Protein AF-A0A2P6RU31-F1 (afdb_monomer)

Secondary structure (DSSP, 8-state):
-----------------GGGGGG---HHHHHHHHHHTS-TT--SPP--TT---GGGSTT-PPPHHHHHHHHHHHHTTTT-SPPPTT--HHHHHHHHHHHHHHS--TTTSTTTSSSSSSSS--

Foldseek 3Di:
DDDDDPDDPPDDDDDDDPVCVVVVDDLVVVLVVVVVPDDPPDPDDDDCPSDPDCVVDPVDDDDPVVVVVVVVVVVVPPPPDDAPPVGDPVVVVVVVVVVVVVPPPPDPPPPPPPPPPPPPDD

Structure (mmCIF, N/CA/C/O backbone):
data_AF-A0A2P6RU31-F1
#
_entry.id   AF-A0A2P6RU31-F1
#
loop_
_atom_site.group_PDB
_atom_site.id
_atom_site.type_symbol
_atom_site.label_atom_id
_atom_site.label_alt_id
_atom_site.label_comp_id
_atom_site.label_asym_id
_atom_site.label_entity_id
_atom_site.label_seq_id
_atom_site.pdbx_PDB_ins_code
_atom_site.Cartn_x
_atom_site.Cartn_y
_atom_site.Cartn_z
_atom_site.occupancy
_atom_site.B_iso_or_equiv
_atom_site.auth_seq_id
_atom_site.auth_comp_id
_atom_site.auth_asym_id
_atom_site.auth_atom_id
_atom_site.pdbx_PDB_model_num
ATOM 1 N N . MET A 1 1 ? -7.310 56.618 -30.214 1.00 40.00 1 MET A N 1
ATOM 2 C CA . MET A 1 1 ? -6.619 55.341 -30.478 1.00 40.00 1 MET A CA 1
ATOM 3 C C . MET A 1 1 ? -6.092 54.867 -29.139 1.00 40.00 1 MET A C 1
ATOM 5 O O . MET A 1 1 ? -5.132 55.435 -28.637 1.00 40.00 1 MET A O 1
ATOM 9 N N . GLU A 1 2 ? -6.846 53.977 -28.503 1.00 53.00 2 GLU A N 1
ATOM 10 C CA . GLU A 1 2 ? -6.517 53.357 -27.217 1.00 53.00 2 GLU A CA 1
ATOM 11 C C . GLU A 1 2 ? -5.502 52.241 -27.469 1.00 53.00 2 GLU A C 1
ATOM 13 O O . GLU A 1 2 ? -5.785 51.379 -28.292 1.00 53.00 2 GLU A O 1
ATOM 18 N N . ASN A 1 3 ? -4.362 52.234 -26.773 1.00 44.84 3 ASN A N 1
ATOM 19 C CA . ASN A 1 3 ? -3.437 51.098 -26.789 1.00 44.84 3 ASN A CA 1
ATOM 20 C C . ASN A 1 3 ? -3.198 50.613 -25.351 1.00 44.84 3 ASN A C 1
ATOM 22 O O . ASN A 1 3 ? -2.337 51.111 -24.631 1.00 44.84 3 ASN A O 1
ATOM 26 N N . GLU A 1 4 ? -4.090 49.705 -24.966 1.00 55.47 4 GLU A N 1
ATOM 27 C CA . GLU A 1 4 ? -3.919 48.443 -24.238 1.00 55.47 4 GLU A CA 1
ATOM 28 C C . GLU A 1 4 ? -2.786 48.284 -23.203 1.00 55.47 4 GLU A C 1
ATOM 30 O O . GLU A 1 4 ? -1.588 48.382 -23.460 1.00 55.47 4 GLU A O 1
ATOM 35 N N . ASN A 1 5 ? -3.249 47.915 -22.008 1.00 51.25 5 ASN A N 1
ATOM 36 C CA . ASN A 1 5 ? -2.530 47.579 -20.790 1.00 51.25 5 ASN A CA 1
ATOM 37 C C . ASN A 1 5 ? -1.416 46.536 -20.985 1.00 51.25 5 ASN A C 1
ATOM 39 O O . ASN A 1 5 ? -1.672 45.378 -21.319 1.00 51.25 5 ASN A O 1
ATOM 43 N N . GLY A 1 6 ? -0.187 46.915 -20.624 1.00 54.84 6 GLY A N 1
ATOM 44 C CA . GLY A 1 6 ? 0.937 46.003 -20.428 1.00 54.84 6 GLY A CA 1
ATOM 45 C C . GLY A 1 6 ? 0.744 45.110 -19.199 1.00 54.84 6 GLY A C 1
ATOM 46 O O . GLY A 1 6 ? 1.293 45.376 -18.131 1.00 54.84 6 GLY A O 1
ATOM 47 N N . TYR A 1 7 ? -0.010 44.022 -19.347 1.00 58.34 7 TYR A N 1
ATOM 48 C CA . TYR A 1 7 ? 0.042 42.912 -18.400 1.00 58.34 7 TYR A CA 1
ATOM 49 C C . TYR A 1 7 ? 1.374 42.182 -18.579 1.00 58.34 7 TYR A C 1
ATOM 51 O O . TYR A 1 7 ? 1.554 41.382 -19.497 1.00 58.34 7 TYR A O 1
ATOM 59 N N . SER A 1 8 ? 2.333 42.454 -17.692 1.00 64.44 8 SER A N 1
ATOM 60 C CA . SER A 1 8 ? 3.496 41.578 -17.546 1.00 64.44 8 SER A CA 1
ATOM 61 C C . SER A 1 8 ? 2.994 40.174 -17.195 1.00 64.44 8 SER A C 1
ATOM 63 O O . SER A 1 8 ? 2.376 39.961 -16.152 1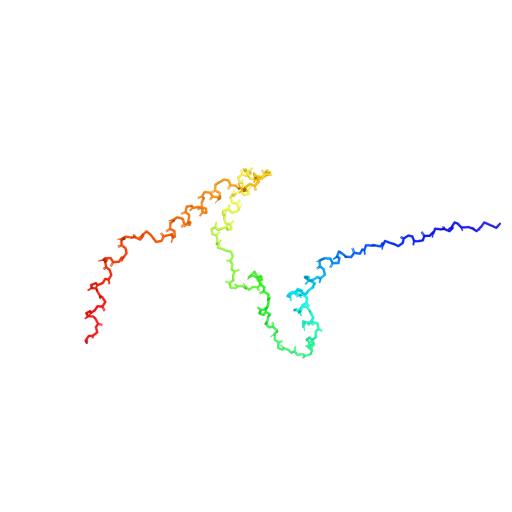.00 64.44 8 SER A O 1
ATOM 65 N N . HIS A 1 9 ? 3.213 39.210 -18.092 1.00 66.81 9 HIS A N 1
ATOM 66 C CA . HIS A 1 9 ? 2.968 37.797 -17.820 1.00 66.81 9 HIS A CA 1
ATOM 67 C C . HIS A 1 9 ? 3.923 37.350 -16.704 1.00 66.81 9 HIS A C 1
ATOM 69 O O . HIS A 1 9 ? 5.038 36.896 -16.960 1.00 66.81 9 HIS A O 1
ATOM 75 N N . GLN A 1 10 ? 3.495 37.515 -15.452 1.00 69.88 10 GLN A N 1
ATOM 76 C CA . GLN A 1 10 ? 4.161 36.974 -14.273 1.00 69.88 10 GLN A CA 1
ATOM 77 C C . GLN A 1 10 ? 4.233 35.452 -14.433 1.00 69.88 10 GLN A C 1
ATOM 79 O O . GLN A 1 10 ? 3.242 34.735 -14.284 1.00 69.88 10 GLN A O 1
ATOM 84 N N . LYS A 1 11 ? 5.409 34.957 -14.823 1.00 75.25 11 LYS A N 1
ATOM 85 C CA . LYS A 1 11 ? 5.667 33.530 -14.985 1.00 75.25 11 LYS A CA 1
ATOM 86 C C . LYS A 1 11 ? 6.004 32.950 -13.616 1.00 75.25 11 LYS A C 1
ATOM 88 O O . LYS A 1 11 ? 6.953 33.387 -12.971 1.00 75.25 11 LYS A O 1
ATOM 93 N N . TRP A 1 12 ? 5.237 31.956 -13.182 1.00 79.19 12 TRP A N 1
ATOM 94 C CA . TRP A 1 12 ? 5.477 31.244 -11.930 1.00 79.19 12 TRP A CA 1
ATOM 95 C C . TRP A 1 12 ? 6.897 30.650 -11.894 1.00 79.19 12 TRP A C 1
ATOM 97 O O . TRP A 1 12 ? 7.275 29.881 -12.778 1.00 79.19 12 TRP A O 1
ATOM 107 N N . ASN A 1 13 ? 7.680 31.006 -10.869 1.00 82.69 13 ASN A N 1
ATOM 108 C CA . ASN A 1 13 ? 9.080 30.594 -10.683 1.00 82.69 13 ASN A CA 1
ATOM 109 C C . ASN A 1 13 ? 9.209 29.524 -9.584 1.00 82.69 13 ASN A C 1
ATOM 111 O O . ASN A 1 13 ? 9.999 29.663 -8.651 1.00 82.69 13 ASN A O 1
ATOM 115 N N . PHE A 1 14 ? 8.403 28.463 -9.662 1.00 83.06 14 PHE A N 1
ATOM 116 C CA . PHE A 1 14 ? 8.563 27.316 -8.770 1.00 83.06 14 PHE A CA 1
ATOM 117 C C . PHE A 1 14 ? 9.884 26.615 -9.087 1.00 83.06 14 PHE A C 1
ATOM 119 O O . PHE A 1 14 ? 10.092 26.138 -10.203 1.00 83.06 14 PHE A O 1
ATOM 126 N N . ARG A 1 15 ? 10.781 26.560 -8.104 1.00 80.31 15 ARG A N 1
ATOM 127 C CA . ARG A 1 15 ? 12.042 25.822 -8.194 1.00 80.31 15 ARG A CA 1
ATOM 128 C C . ARG A 1 15 ? 11.996 24.646 -7.232 1.00 80.31 15 ARG A C 1
ATOM 130 O O . ARG A 1 15 ? 11.458 24.766 -6.134 1.00 80.31 15 ARG A O 1
ATOM 137 N N . ALA A 1 16 ? 12.537 23.512 -7.664 1.00 76.81 16 ALA A N 1
ATOM 138 C CA . ALA A 1 16 ? 12.714 22.362 -6.790 1.00 76.81 16 ALA A CA 1
ATOM 139 C C . ALA A 1 16 ? 13.711 22.712 -5.676 1.00 76.81 16 ALA A C 1
ATOM 141 O O . ALA A 1 16 ? 14.663 23.455 -5.915 1.00 76.81 16 ALA A O 1
ATOM 142 N N . ASN A 1 17 ? 13.492 22.179 -4.472 1.00 81.94 17 ASN A N 1
ATOM 143 C CA . ASN A 1 17 ? 14.463 22.313 -3.393 1.00 81.94 17 ASN A CA 1
ATOM 144 C C . ASN A 1 17 ? 15.738 21.545 -3.778 1.00 81.94 17 ASN A C 1
ATOM 146 O O . ASN A 1 17 ? 15.690 20.342 -4.039 1.00 81.94 17 ASN A O 1
ATOM 150 N N . GLU A 1 18 ? 16.861 22.254 -3.817 1.00 78.94 18 GLU A N 1
ATOM 151 C CA . GLU A 1 18 ? 18.166 21.723 -4.203 1.00 78.94 18 GLU A CA 1
ATOM 152 C C . GLU A 1 18 ? 18.657 20.628 -3.241 1.00 78.94 18 GLU A C 1
ATOM 154 O O . GLU A 1 18 ? 19.278 19.663 -3.680 1.00 78.94 18 GLU A O 1
ATOM 159 N N . GLU A 1 19 ? 18.263 20.680 -1.963 1.00 78.12 19 GLU A N 1
ATOM 160 C CA . GLU A 1 19 ? 18.555 19.635 -0.969 1.00 78.12 19 GLU A CA 1
ATOM 161 C C . GLU A 1 19 ? 17.881 18.293 -1.305 1.00 78.12 19 GLU A C 1
ATOM 163 O O . GLU A 1 19 ? 18.403 17.228 -0.976 1.00 78.12 19 GLU A O 1
ATOM 168 N N . LEU A 1 20 ? 16.743 18.321 -2.009 1.00 74.88 20 LEU A N 1
ATOM 169 C CA . LEU A 1 20 ? 16.039 17.113 -2.457 1.00 74.88 20 LEU A CA 1
ATOM 170 C C . LEU A 1 20 ? 16.631 16.536 -3.753 1.00 74.88 20 LEU A C 1
ATOM 172 O O . LEU A 1 20 ? 16.272 15.427 -4.154 1.00 74.88 20 LEU A O 1
ATOM 176 N N . ASN A 1 21 ? 17.551 17.252 -4.409 1.00 69.12 21 ASN A N 1
ATOM 177 C CA . ASN A 1 21 ? 18.116 16.854 -5.698 1.00 69.12 21 ASN A CA 1
ATOM 178 C C . ASN A 1 21 ? 19.083 15.659 -5.578 1.00 69.12 21 ASN A C 1
ATOM 180 O O . ASN A 1 21 ? 19.206 14.862 -6.508 1.00 69.12 21 ASN A O 1
ATOM 184 N N . THR A 1 22 ? 19.702 15.459 -4.411 1.00 63.16 22 THR A N 1
ATOM 185 C CA . THR A 1 22 ? 20.562 14.292 -4.132 1.00 63.16 22 THR A CA 1
ATOM 186 C C . THR A 1 22 ? 19.783 12.966 -4.180 1.00 63.16 22 THR A C 1
ATOM 188 O O . THR A 1 22 ? 20.361 11.920 -4.458 1.00 63.16 22 THR A O 1
ATOM 191 N N . ALA A 1 23 ? 18.457 13.000 -3.990 1.00 64.88 23 ALA A N 1
ATOM 192 C CA . ALA A 1 23 ? 17.557 11.846 -4.100 1.00 64.88 23 ALA A CA 1
ATOM 193 C C . ALA A 1 23 ? 16.851 11.740 -5.473 1.00 64.88 23 ALA A C 1
ATOM 195 O O . ALA A 1 23 ? 15.895 10.978 -5.625 1.00 64.88 23 ALA A O 1
ATOM 196 N N . SER A 1 24 ? 17.284 12.507 -6.480 1.00 69.31 24 SER A N 1
ATOM 197 C CA . SER A 1 24 ? 16.582 12.632 -7.770 1.00 69.31 24 SER A CA 1
ATOM 198 C C . SER A 1 24 ? 16.564 11.352 -8.617 1.00 69.31 24 SER A C 1
ATOM 200 O O . SER A 1 24 ? 15.687 11.188 -9.472 1.00 69.31 24 SER A O 1
ATOM 202 N N . ILE A 1 25 ? 17.482 10.411 -8.373 1.00 80.12 25 ILE A N 1
ATOM 203 C CA . ILE A 1 25 ? 17.518 9.129 -9.081 1.00 80.12 25 ILE A CA 1
ATOM 204 C C . ILE A 1 25 ? 16.590 8.138 -8.375 1.00 80.12 25 ILE A C 1
ATOM 206 O O . ILE A 1 25 ? 16.953 7.494 -7.394 1.00 80.12 25 ILE A O 1
ATOM 210 N N . SER A 1 26 ? 15.377 7.990 -8.907 1.00 87.19 26 SER A N 1
ATOM 211 C CA . SER A 1 26 ? 14.426 6.976 -8.447 1.00 87.19 26 SER A CA 1
ATOM 212 C C . SER A 1 26 ? 14.503 5.706 -9.294 1.00 87.19 26 SER A C 1
ATOM 214 O O . SER A 1 26 ? 14.656 5.766 -10.517 1.00 87.19 26 SER A O 1
ATOM 216 N N . VAL A 1 27 ? 14.288 4.548 -8.659 1.00 88.81 27 VAL A N 1
ATOM 217 C CA . VAL A 1 27 ? 14.126 3.253 -9.352 1.00 88.81 27 VAL A CA 1
ATOM 218 C C . VAL A 1 27 ? 13.058 3.362 -10.445 1.00 88.81 27 VAL A C 1
ATOM 220 O O . VAL A 1 27 ? 13.277 2.947 -11.581 1.00 88.81 27 VAL A O 1
ATOM 223 N N . ARG A 1 28 ? 11.932 4.024 -10.143 1.00 89.31 28 ARG A N 1
ATOM 224 C CA . ARG A 1 28 ? 10.860 4.288 -11.113 1.00 89.31 28 ARG A CA 1
ATOM 225 C C . ARG A 1 28 ? 11.335 5.123 -12.308 1.00 89.31 28 ARG A C 1
ATOM 227 O O . ARG A 1 28 ? 10.948 4.831 -13.434 1.00 89.31 28 ARG A O 1
ATOM 234 N N . GLY A 1 29 ? 12.160 6.146 -12.086 1.00 89.56 29 GLY A N 1
ATOM 235 C CA . GLY A 1 29 ? 12.711 6.992 -13.150 1.00 89.56 29 GLY A CA 1
ATOM 236 C C . GLY A 1 29 ? 13.614 6.220 -14.113 1.00 89.56 29 GLY A C 1
ATOM 237 O O . GLY A 1 29 ? 13.481 6.360 -15.334 1.00 89.56 29 GLY A O 1
ATOM 238 N N . VAL A 1 30 ? 14.468 5.346 -13.575 1.00 90.94 30 VAL A N 1
ATOM 239 C CA . VAL A 1 30 ? 15.322 4.459 -14.380 1.00 90.94 30 VAL A CA 1
ATOM 240 C C . VAL A 1 30 ? 14.472 3.455 -15.163 1.00 90.94 30 VAL A C 1
ATOM 242 O O . VAL A 1 30 ? 14.625 3.353 -16.379 1.00 90.94 30 VAL A O 1
ATOM 245 N N . LEU A 1 31 ? 13.514 2.783 -14.513 1.00 91.44 31 LEU A N 1
ATOM 246 C CA . LEU A 1 31 ? 12.616 1.826 -15.176 1.00 91.44 31 LEU A CA 1
ATOM 247 C C . LEU A 1 31 ? 11.789 2.471 -16.293 1.00 91.44 31 LEU A C 1
ATOM 249 O O . LEU A 1 31 ? 11.672 1.900 -17.372 1.00 91.44 31 LEU A O 1
ATOM 253 N N . ASN A 1 32 ? 11.266 3.680 -16.076 1.00 90.50 32 ASN A N 1
ATOM 254 C CA . ASN A 1 32 ? 10.535 4.420 -17.106 1.00 90.50 32 ASN A CA 1
ATOM 255 C C . ASN A 1 32 ? 11.429 4.774 -18.299 1.00 90.50 32 ASN A C 1
ATOM 257 O O . ASN A 1 32 ? 10.976 4.741 -19.440 1.00 90.50 32 ASN A O 1
ATOM 261 N N . THR A 1 33 ? 12.689 5.130 -18.044 1.00 92.06 33 THR A N 1
ATOM 262 C CA . THR A 1 33 ? 13.663 5.397 -19.109 1.00 92.06 33 THR A CA 1
ATOM 263 C C . THR A 1 33 ? 13.936 4.131 -19.913 1.00 92.06 33 THR A C 1
ATOM 265 O O . THR A 1 33 ? 13.869 4.174 -21.137 1.00 92.06 33 THR A O 1
ATOM 268 N N . LEU A 1 34 ? 14.161 2.994 -19.252 1.00 91.00 34 LEU A N 1
ATOM 269 C CA . LEU A 1 34 ? 14.343 1.707 -19.929 1.00 91.00 34 LEU A CA 1
ATOM 270 C C . LEU A 1 34 ? 13.112 1.332 -20.762 1.00 91.00 34 LEU A C 1
ATOM 272 O O . LEU A 1 34 ? 13.254 1.023 -21.940 1.00 91.00 34 LEU A O 1
ATOM 276 N N . ALA A 1 35 ? 11.910 1.452 -20.192 1.00 88.19 35 ALA A N 1
ATOM 277 C CA . ALA A 1 35 ? 10.656 1.140 -20.873 1.00 88.19 35 ALA A CA 1
ATOM 278 C C . ALA A 1 35 ? 10.432 1.987 -22.138 1.00 88.19 35 ALA A C 1
ATOM 280 O O . ALA A 1 35 ? 9.959 1.471 -23.146 1.00 88.19 35 ALA A O 1
ATOM 281 N N . LYS A 1 36 ? 10.810 3.274 -22.114 1.00 91.00 36 LYS A N 1
ATOM 282 C CA . LYS A 1 36 ? 10.728 4.170 -23.283 1.00 91.00 36 LYS A CA 1
ATOM 283 C C . LYS A 1 36 ? 11.690 3.804 -24.413 1.00 91.00 36 LYS A C 1
ATOM 285 O O . LYS A 1 36 ? 11.445 4.197 -25.546 1.00 91.00 36 LYS A O 1
ATOM 290 N N . ASN A 1 37 ? 12.782 3.109 -24.103 1.00 91.62 37 ASN A N 1
ATOM 291 C CA . ASN A 1 37 ? 13.794 2.701 -25.078 1.00 91.62 37 ASN A CA 1
ATOM 292 C C . ASN A 1 37 ? 13.585 1.259 -25.577 1.00 91.62 37 ASN A C 1
ATOM 294 O O . ASN A 1 37 ? 14.431 0.735 -26.298 1.00 91.62 37 ASN A O 1
ATOM 298 N N . LEU A 1 38 ? 12.484 0.601 -25.196 1.00 90.44 38 LEU A N 1
ATOM 299 C CA . LEU A 1 38 ? 12.129 -0.712 -25.729 1.00 90.44 38 LEU A CA 1
ATOM 300 C C . LEU A 1 38 ? 11.710 -0.593 -27.198 1.00 90.44 38 LEU A C 1
ATOM 302 O O . LEU A 1 38 ? 11.015 0.345 -27.585 1.00 90.44 38 LEU A O 1
ATOM 306 N N . ASN A 1 39 ? 12.116 -1.570 -28.009 1.00 91.31 39 ASN A N 1
ATOM 307 C CA . ASN A 1 39 ? 11.711 -1.643 -29.407 1.00 91.31 39 ASN A CA 1
ATOM 308 C C . ASN A 1 39 ? 10.216 -1.990 -29.504 1.00 91.31 39 ASN A C 1
ATOM 310 O O . ASN A 1 39 ? 9.805 -3.053 -29.043 1.00 91.31 39 ASN A O 1
ATOM 314 N N . SER A 1 40 ? 9.422 -1.124 -30.136 1.00 86.44 40 SER A N 1
ATOM 315 C CA . SER A 1 40 ? 7.988 -1.350 -30.359 1.00 86.44 40 SER A CA 1
ATOM 316 C C . SER A 1 40 ? 7.691 -2.513 -31.306 1.00 86.44 40 SER A C 1
ATOM 318 O O . SER A 1 40 ? 6.601 -3.077 -31.244 1.00 86.44 40 SER A O 1
ATOM 320 N N . ASP A 1 41 ? 8.648 -2.874 -32.164 1.00 91.19 41 ASP A N 1
ATOM 321 C CA . ASP A 1 41 ? 8.495 -3.958 -33.138 1.00 91.19 41 ASP A CA 1
ATOM 322 C C . ASP A 1 41 ? 8.850 -5.335 -32.549 1.00 91.19 41 ASP A C 1
ATOM 324 O O . ASP A 1 41 ? 8.584 -6.369 -33.173 1.00 91.19 41 ASP A O 1
ATOM 328 N N . ASP A 1 42 ? 9.439 -5.378 -31.346 1.00 89.75 42 ASP A N 1
ATOM 329 C CA . ASP A 1 42 ? 9.705 -6.635 -30.648 1.00 89.75 42 ASP A CA 1
ATOM 330 C C . ASP A 1 42 ? 8.411 -7.185 -30.030 1.00 89.75 42 ASP A C 1
ATOM 332 O O . ASP A 1 42 ? 7.721 -6.527 -29.255 1.00 89.75 42 ASP A O 1
ATOM 336 N N . ARG A 1 43 ? 8.081 -8.434 -30.370 1.00 89.75 43 ARG A N 1
ATOM 337 C CA . ARG A 1 43 ? 6.882 -9.134 -29.885 1.00 89.75 43 ARG A CA 1
ATOM 338 C C . ARG A 1 43 ? 7.093 -9.841 -28.548 1.00 89.75 43 ARG A C 1
ATOM 340 O O . ARG A 1 43 ? 6.141 -10.405 -28.007 1.00 89.75 43 ARG A O 1
ATOM 347 N N . ARG A 1 44 ? 8.323 -9.881 -28.027 1.00 90.44 44 ARG A N 1
ATOM 348 C CA . ARG A 1 44 ? 8.607 -10.502 -26.727 1.00 90.44 44 ARG A CA 1
ATOM 349 C C . ARG A 1 44 ? 7.967 -9.684 -25.609 1.00 90.44 44 ARG A C 1
ATOM 351 O O . ARG A 1 44 ? 8.132 -8.472 -25.523 1.00 90.44 44 ARG A O 1
ATOM 358 N N . SER A 1 45 ? 7.277 -10.364 -24.701 1.00 86.50 45 SER A N 1
ATOM 359 C CA . SER A 1 45 ? 6.736 -9.729 -23.501 1.00 86.50 45 SER A CA 1
ATOM 360 C C . SER A 1 45 ? 7.867 -9.269 -22.579 1.00 86.50 45 SER A C 1
ATOM 362 O O . SER A 1 45 ? 8.751 -10.057 -22.237 1.00 86.50 45 SER A O 1
ATOM 364 N N . THR A 1 46 ? 7.815 -8.019 -22.125 1.00 87.19 46 THR A N 1
ATOM 365 C CA . THR A 1 46 ? 8.763 -7.497 -21.131 1.00 87.19 46 THR A CA 1
ATOM 366 C C . THR A 1 46 ? 8.356 -7.939 -19.725 1.00 87.19 46 THR A C 1
ATOM 368 O O . THR A 1 46 ? 7.221 -7.712 -19.311 1.00 87.19 46 THR A O 1
ATOM 371 N N . ILE A 1 47 ? 9.287 -8.526 -18.968 1.00 86.88 47 ILE A N 1
ATOM 372 C CA . ILE A 1 47 ? 9.092 -8.873 -17.552 1.00 86.88 47 ILE A CA 1
ATOM 373 C C . ILE A 1 47 ? 9.736 -7.783 -16.691 1.00 86.88 47 ILE A C 1
ATOM 375 O O . ILE A 1 47 ? 10.956 -7.623 -16.674 1.00 86.88 47 ILE A O 1
ATOM 379 N N . MET A 1 48 ? 8.916 -7.022 -15.969 1.00 83.12 48 MET A N 1
ATOM 380 C CA . MET A 1 48 ? 9.370 -5.889 -15.158 1.00 83.12 48 MET A CA 1
ATOM 381 C C . MET A 1 48 ? 9.735 -6.333 -13.734 1.00 83.12 48 MET A C 1
ATOM 383 O O . MET A 1 48 ? 8.966 -6.142 -12.799 1.00 83.12 48 MET A O 1
ATOM 387 N N . LEU A 1 49 ? 10.928 -6.902 -13.551 1.00 86.44 49 LEU A N 1
ATOM 388 C CA . LEU A 1 49 ? 11.392 -7.383 -12.234 1.00 86.44 49 LEU A CA 1
ATOM 389 C C . LEU A 1 49 ? 11.719 -6.263 -11.231 1.00 86.44 49 LEU A C 1
ATOM 391 O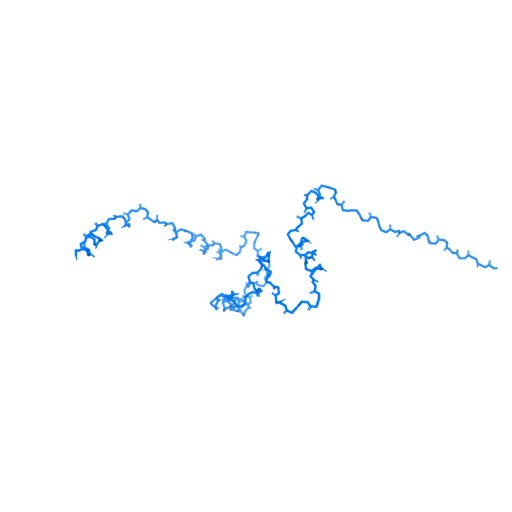 O . LEU A 1 49 ? 11.872 -6.519 -10.044 1.00 86.44 49 LEU A O 1
ATOM 395 N N . GLY A 1 50 ? 11.851 -5.022 -11.704 1.00 86.00 50 GLY A N 1
ATOM 396 C CA . GLY A 1 50 ? 12.135 -3.867 -10.851 1.00 86.00 50 GLY A CA 1
ATOM 397 C C . GLY A 1 50 ? 10.899 -3.237 -10.203 1.00 86.00 50 GLY A C 1
ATOM 398 O O . GLY A 1 50 ? 11.054 -2.293 -9.426 1.00 86.00 50 GLY A O 1
ATOM 399 N N . ARG A 1 51 ? 9.679 -3.693 -10.528 1.00 84.88 51 ARG A N 1
ATOM 400 C CA . ARG A 1 51 ? 8.462 -3.181 -9.885 1.00 84.88 51 ARG A CA 1
ATOM 401 C C . ARG A 1 51 ? 8.260 -3.878 -8.542 1.00 84.88 51 ARG A C 1
ATOM 403 O O . ARG A 1 51 ? 8.266 -5.098 -8.455 1.00 84.88 51 ARG A O 1
ATOM 410 N N . GLY A 1 52 ? 8.123 -3.072 -7.491 1.00 88.06 52 GLY A N 1
ATOM 411 C CA . GLY A 1 52 ? 7.956 -3.543 -6.114 1.00 88.06 52 GLY A CA 1
ATOM 412 C C . GLY A 1 52 ? 6.501 -3.669 -5.661 1.00 88.06 52 GLY A C 1
ATOM 413 O O . GLY A 1 52 ? 6.272 -3.960 -4.493 1.00 88.06 52 GLY A O 1
ATOM 414 N N . ASP A 1 53 ? 5.530 -3.406 -6.540 1.00 88.94 53 ASP A N 1
ATOM 415 C CA . ASP A 1 53 ? 4.111 -3.552 -6.222 1.00 88.94 53 ASP A CA 1
ATOM 416 C C . ASP A 1 53 ? 3.672 -5.006 -6.482 1.00 88.94 53 ASP A C 1
ATOM 418 O O . ASP A 1 53 ? 3.658 -5.444 -7.637 1.00 88.94 53 ASP A O 1
ATOM 422 N N . PRO A 1 54 ? 3.321 -5.778 -5.436 1.00 90.31 54 PRO A N 1
ATOM 423 C CA . PRO A 1 54 ? 2.926 -7.172 -5.598 1.00 90.31 54 PRO A CA 1
ATOM 424 C C . PRO A 1 54 ? 1.599 -7.325 -6.354 1.00 90.31 54 PRO A C 1
ATOM 426 O O . PRO A 1 54 ? 1.388 -8.363 -6.975 1.00 90.31 54 PRO A O 1
ATOM 429 N N . THR A 1 55 ? 0.726 -6.310 -6.356 1.00 89.75 55 THR A N 1
ATOM 430 C CA . THR A 1 55 ? -0.614 -6.395 -6.974 1.00 89.75 55 THR A CA 1
ATOM 431 C C . THR A 1 55 ? -0.576 -6.510 -8.497 1.00 89.75 55 THR A C 1
ATOM 433 O O . THR A 1 55 ? -1.556 -6.904 -9.126 1.00 89.75 55 THR A O 1
ATOM 436 N N . GLU A 1 56 ? 0.570 -6.213 -9.104 1.00 85.94 56 GLU A N 1
ATOM 437 C CA . GLU A 1 56 ? 0.800 -6.364 -10.539 1.00 85.94 56 GLU A CA 1
ATOM 438 C C . GLU A 1 56 ? 0.858 -7.826 -10.984 1.00 85.94 56 GLU A C 1
ATOM 440 O O . GLU A 1 56 ? 0.681 -8.135 -12.164 1.00 85.94 56 GLU A O 1
ATOM 445 N N . PHE A 1 57 ? 1.123 -8.727 -10.042 1.00 86.62 57 PHE A N 1
ATOM 446 C CA . PHE A 1 57 ? 1.258 -10.146 -10.286 1.00 86.62 57 PHE A CA 1
ATOM 447 C C . PHE A 1 57 ? 0.014 -10.858 -9.758 1.00 86.62 57 PHE A C 1
ATOM 449 O O . PHE A 1 57 ? -0.238 -10.894 -8.556 1.00 86.62 57 PHE A O 1
ATOM 456 N N . ALA A 1 58 ? -0.722 -11.527 -10.647 1.00 84.19 58 ALA A N 1
ATOM 457 C CA . ALA A 1 58 ? -1.913 -12.306 -10.295 1.00 84.19 58 ALA A CA 1
ATOM 458 C C . ALA A 1 58 ? -1.632 -13.506 -9.363 1.00 84.19 58 ALA A C 1
ATOM 460 O O . ALA A 1 58 ? -2.540 -14.259 -9.035 1.00 84.19 58 ALA A O 1
ATOM 461 N N . SER A 1 59 ? -0.386 -13.732 -8.952 1.00 88.12 59 SER A N 1
ATOM 462 C CA . SER A 1 59 ? -0.029 -14.692 -7.907 1.00 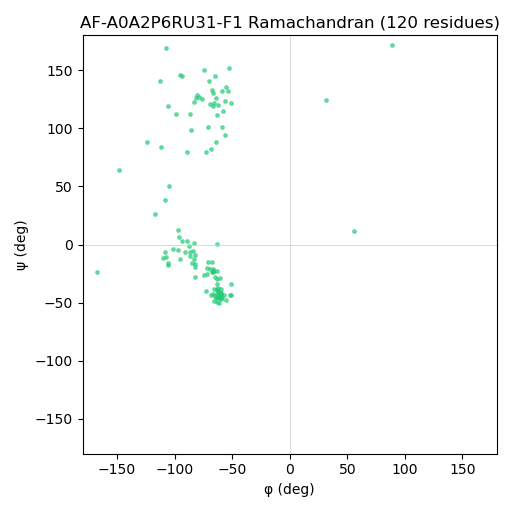88.12 59 SER A CA 1
ATOM 463 C C . SER A 1 59 ? -0.146 -14.115 -6.491 1.00 88.12 59 SER A C 1
ATOM 465 O O . SER A 1 59 ? -0.158 -14.886 -5.535 1.00 88.12 59 SER A O 1
ATOM 467 N N . PHE A 1 60 ? -0.232 -12.791 -6.333 1.00 90.31 60 PHE A N 1
ATOM 468 C CA . PHE A 1 60 ? -0.275 -12.120 -5.033 1.00 90.31 60 PHE A CA 1
ATOM 469 C C . PHE A 1 60 ? -1.646 -11.484 -4.798 1.00 90.31 60 PHE A C 1
ATOM 471 O O . PHE A 1 60 ? -1.859 -10.295 -5.025 1.00 90.31 60 PHE A O 1
ATOM 478 N N . TRP A 1 61 ? -2.582 -12.295 -4.311 1.00 90.06 61 TRP A N 1
ATOM 479 C CA . TRP A 1 61 ? -3.895 -11.824 -3.877 1.00 90.06 61 TRP A CA 1
ATOM 480 C C . TRP A 1 61 ? -3.909 -11.529 -2.383 1.00 90.06 61 TRP A C 1
ATOM 482 O O . TRP A 1 61 ? -3.294 -12.239 -1.584 1.00 90.06 61 TRP A O 1
ATOM 492 N N . THR A 1 62 ? -4.671 -10.507 -1.999 1.00 92.25 62 THR A N 1
ATOM 493 C CA . THR A 1 62 ? -5.031 -10.281 -0.598 1.00 92.25 62 THR A CA 1
ATOM 494 C C . THR A 1 62 ? -5.700 -11.532 -0.034 1.00 92.25 62 THR A C 1
ATOM 496 O O . THR A 1 62 ? -6.574 -12.119 -0.671 1.00 92.25 62 THR A O 1
ATOM 499 N N . ALA A 1 63 ? -5.306 -11.937 1.174 1.00 93.31 63 ALA A N 1
ATOM 500 C CA . ALA A 1 63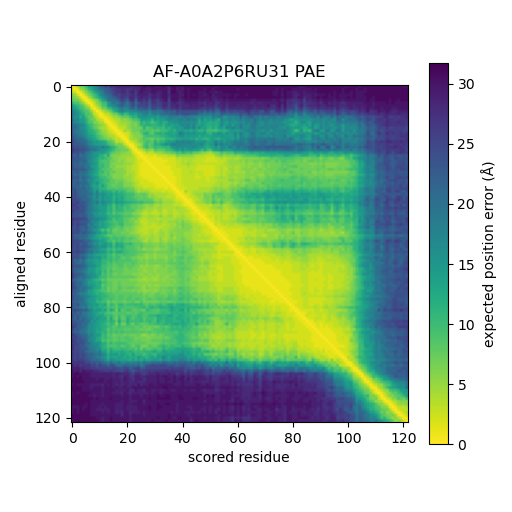 ? -5.925 -13.071 1.848 1.00 93.31 63 ALA A CA 1
ATOM 501 C C . ALA A 1 63 ? -7.437 -12.817 2.043 1.00 93.31 63 ALA A C 1
ATOM 503 O O . ALA A 1 63 ? -7.785 -11.752 2.563 1.00 93.31 63 ALA A O 1
ATOM 504 N N . PRO A 1 64 ? -8.335 -13.768 1.703 1.00 95.00 64 PRO A N 1
ATOM 505 C CA . PRO A 1 64 ? -9.782 -13.567 1.830 1.00 95.00 64 PRO A CA 1
ATOM 506 C C . PRO A 1 64 ? -10.236 -13.064 3.214 1.00 95.00 64 PRO A C 1
ATOM 508 O O . PRO A 1 64 ? -10.957 -12.070 3.254 1.00 95.00 64 PRO A O 1
ATOM 511 N N . PRO A 1 65 ? -9.716 -13.591 4.348 1.00 96.06 65 PRO A N 1
ATOM 512 C CA . PRO A 1 65 ? -10.094 -13.087 5.672 1.00 96.06 65 PRO A CA 1
ATOM 513 C C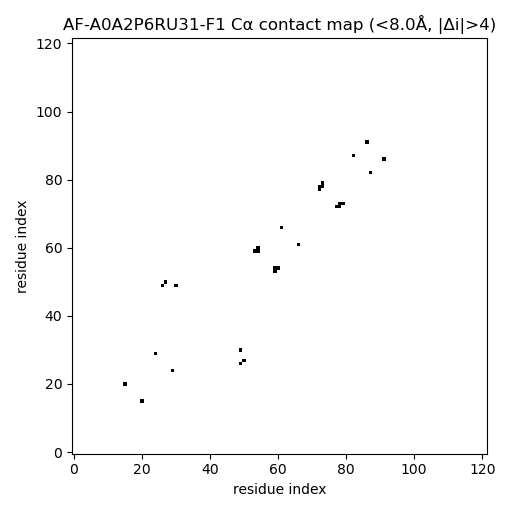 . PRO A 1 65 ? -9.762 -11.607 5.900 1.00 96.06 65 PRO A C 1
ATOM 515 O O . PRO A 1 65 ? -10.437 -10.932 6.672 1.00 96.06 65 PRO A O 1
ATOM 518 N N . ALA A 1 66 ? -8.719 -11.085 5.246 1.00 95.25 66 ALA A N 1
ATOM 519 C CA . ALA A 1 66 ? -8.368 -9.673 5.348 1.00 95.25 66 ALA A CA 1
ATOM 520 C C . ALA A 1 66 ? -9.365 -8.796 4.575 1.00 95.25 66 ALA A C 1
ATOM 522 O O . ALA A 1 66 ? -9.752 -7.738 5.067 1.00 95.25 66 ALA A O 1
ATOM 523 N N . ALA A 1 67 ? -9.808 -9.243 3.396 1.00 96.00 67 ALA A N 1
ATOM 524 C CA . ALA A 1 67 ? -10.838 -8.548 2.626 1.00 96.00 67 ALA A CA 1
ATOM 525 C C . ALA A 1 67 ? -12.183 -8.539 3.374 1.00 96.00 67 ALA A C 1
ATOM 527 O O . ALA A 1 67 ? -12.811 -7.483 3.498 1.00 96.00 67 ALA A O 1
ATOM 528 N N . ASP A 1 68 ? -12.572 -9.682 3.943 1.00 97.44 68 ASP A N 1
ATOM 529 C CA . ASP A 1 68 ? -13.808 -9.824 4.716 1.00 97.44 68 ASP A CA 1
ATOM 530 C C . ASP A 1 68 ? -13.805 -8.918 5.954 1.00 97.44 68 ASP A C 1
ATOM 532 O O . ASP A 1 68 ? -14.763 -8.178 6.181 1.00 97.44 68 ASP A O 1
ATOM 536 N N . ALA A 1 69 ? -12.701 -8.886 6.709 1.00 95.56 69 ALA A N 1
ATOM 537 C CA . ALA A 1 69 ? -12.571 -8.037 7.893 1.00 95.56 69 ALA A CA 1
ATOM 538 C C . ALA A 1 69 ? -12.675 -6.535 7.567 1.00 95.56 69 ALA A C 1
ATOM 540 O O . ALA A 1 69 ? -13.269 -5.771 8.331 1.00 95.56 69 ALA A O 1
ATOM 541 N N . VAL A 1 70 ? -12.124 -6.094 6.429 1.00 96.19 70 VAL A N 1
ATOM 542 C CA . VAL A 1 70 ? -12.266 -4.702 5.967 1.00 96.19 70 VAL A CA 1
ATOM 543 C C . VAL A 1 70 ? -13.720 -4.402 5.598 1.00 96.19 70 VAL A C 1
ATOM 545 O O . VAL A 1 70 ? -14.238 -3.350 5.979 1.00 96.19 70 VAL A O 1
ATOM 548 N N . SER A 1 71 ? -14.395 -5.326 4.906 1.00 97.56 71 SER A N 1
ATOM 549 C CA . SER A 1 71 ? -15.816 -5.189 4.570 1.00 97.56 71 SER A CA 1
ATOM 550 C C . SER A 1 71 ? -16.690 -5.113 5.825 1.00 97.56 71 SER A C 1
ATOM 552 O O . SER A 1 71 ? -17.542 -4.231 5.928 1.00 97.56 71 SER A O 1
ATOM 554 N N . GLU A 1 72 ? -16.455 -5.978 6.811 1.00 97.19 72 GLU A N 1
ATOM 555 C CA . GLU A 1 72 ? -17.172 -5.960 8.090 1.00 97.19 72 GLU A CA 1
ATOM 556 C C . GLU A 1 72 ? -16.932 -4.648 8.851 1.00 97.19 72 GLU A C 1
ATOM 558 O O . GLU A 1 72 ? -17.878 -4.017 9.331 1.00 97.19 72 GLU A O 1
ATOM 563 N N . ALA A 1 73 ? -15.681 -4.183 8.920 1.00 95.81 73 ALA A N 1
ATOM 564 C CA . ALA A 1 73 ? -15.348 -2.918 9.566 1.00 95.81 73 ALA A CA 1
ATOM 565 C C . ALA A 1 73 ? -16.080 -1.735 8.911 1.00 95.81 73 ALA A C 1
ATOM 567 O O . ALA A 1 73 ? -16.628 -0.892 9.629 1.00 95.81 73 ALA A O 1
ATOM 568 N N . LEU A 1 74 ? -16.151 -1.708 7.576 1.00 96.75 74 LEU A N 1
ATOM 569 C CA . LEU A 1 74 ? -16.888 -0.699 6.814 1.00 96.75 74 LEU A CA 1
ATOM 570 C C . LEU A 1 74 ? -18.396 -0.761 7.109 1.00 96.75 74 LEU A C 1
ATOM 572 O O . LEU A 1 74 ? -19.002 0.252 7.457 1.00 96.75 74 LEU A O 1
ATOM 576 N N . GLN A 1 75 ? -18.990 -1.955 7.035 1.00 97.62 75 GLN A N 1
ATOM 577 C CA . GLN A 1 75 ? -20.417 -2.177 7.297 1.00 97.62 75 GLN A CA 1
ATOM 578 C C . GLN A 1 75 ? -20.809 -1.904 8.754 1.00 97.62 75 GLN A C 1
ATOM 580 O O . GLN A 1 75 ? -21.967 -1.611 9.039 1.00 97.62 75 GLN A O 1
ATOM 585 N N . SER A 1 76 ? -19.857 -1.968 9.688 1.00 96.62 76 SER A N 1
ATOM 586 C CA . SER A 1 76 ? -20.112 -1.680 11.101 1.00 96.62 76 SER A CA 1
ATOM 587 C C . SER A 1 76 ? -20.350 -0.194 11.395 1.00 96.62 76 SER A C 1
ATOM 589 O O . SER A 1 76 ? -20.875 0.129 12.459 1.00 96.62 76 SER A O 1
ATOM 591 N N . PHE A 1 77 ? -19.920 0.709 10.504 1.00 95.19 77 PHE A N 1
ATOM 592 C CA . PHE A 1 77 ? -19.901 2.167 10.703 1.00 95.19 77 PHE A CA 1
ATOM 593 C C . PHE A 1 77 ? -19.132 2.656 11.952 1.00 95.19 77 PHE A C 1
ATOM 595 O O . PHE A 1 77 ? -19.206 3.834 12.306 1.00 95.19 77 PHE A O 1
ATOM 602 N N . LYS A 1 78 ? -18.355 1.792 12.623 1.00 94.12 78 LYS A N 1
ATOM 603 C CA . LYS A 1 78 ? -17.636 2.121 13.873 1.00 94.12 78 LYS A CA 1
ATOM 604 C C . LYS A 1 78 ? -16.302 2.840 13.655 1.00 94.12 78 LYS A C 1
ATOM 606 O O . LYS A 1 78 ? -15.771 3.423 14.596 1.00 94.12 78 LYS A O 1
ATOM 611 N N . PHE A 1 79 ? -15.757 2.797 12.440 1.00 93.44 79 PHE A N 1
ATOM 612 C CA . PHE A 1 79 ? -14.401 3.266 12.120 1.00 93.44 79 PHE A CA 1
ATOM 613 C C . PHE A 1 79 ? -14.379 4.437 11.120 1.00 93.44 79 PHE A C 1
ATOM 615 O O . PHE A 1 79 ? -13.397 4.628 10.413 1.00 93.44 79 PHE A O 1
ATOM 622 N N . ASN A 1 80 ? -15.450 5.236 11.067 1.00 93.94 80 ASN A N 1
ATOM 623 C CA . ASN A 1 80 ? -15.626 6.307 10.071 1.00 93.94 80 ASN A CA 1
ATOM 624 C C . ASN A 1 80 ? -15.023 7.665 10.473 1.00 93.94 80 ASN A C 1
ATOM 626 O O . ASN A 1 80 ? -15.110 8.630 9.718 1.00 93.94 80 ASN A O 1
ATOM 630 N N . SER A 1 81 ? -14.440 7.753 11.666 1.00 93.19 81 SER A N 1
ATOM 631 C CA . SER A 1 81 ? -13.836 8.974 12.203 1.00 93.19 81 SER A CA 1
ATOM 632 C C . SER A 1 81 ? -12.316 8.878 12.207 1.00 93.19 81 SER A C 1
ATOM 634 O O . SER A 1 81 ? -11.740 7.804 12.031 1.00 93.19 81 SER A O 1
ATOM 636 N N . TYR A 1 82 ? -11.652 10.005 12.466 1.00 94.56 82 TYR A N 1
ATOM 637 C CA . TYR A 1 82 ? -10.208 10.018 12.657 1.00 94.56 82 TYR A CA 1
ATOM 638 C C . TYR A 1 82 ? -9.767 9.018 13.726 1.00 94.56 82 TYR A C 1
ATOM 640 O O . TYR A 1 82 ? -10.291 8.961 14.839 1.00 94.56 82 TYR A O 1
ATOM 648 N N . CYS A 1 83 ? -8.754 8.244 13.367 1.00 92.69 83 CYS A N 1
ATOM 649 C CA . CYS A 1 83 ? -8.062 7.357 14.274 1.00 92.69 83 CYS A CA 1
ATOM 650 C C . CYS A 1 83 ? -7.140 8.166 15.213 1.00 92.69 83 CYS A C 1
ATOM 652 O O . CYS A 1 83 ? -6.602 9.192 14.789 1.00 92.69 83 CYS A O 1
ATOM 654 N N . PRO A 1 84 ? -6.884 7.714 16.459 1.00 93.38 84 PRO A N 1
ATOM 655 C CA . PRO A 1 84 ? -5.814 8.277 17.282 1.00 93.38 84 PRO A CA 1
ATOM 656 C C . PRO A 1 84 ? -4.468 8.277 16.545 1.00 93.38 84 PRO A C 1
ATOM 658 O O . PRO A 1 84 ? -4.216 7.377 15.743 1.00 93.38 84 PRO A O 1
ATOM 661 N N . THR A 1 85 ? -3.569 9.211 16.877 1.00 94.62 85 THR A N 1
ATOM 662 C CA . THR A 1 85 ? -2.244 9.366 16.237 1.00 94.62 85 THR A CA 1
ATOM 663 C C . THR A 1 85 ? -1.438 8.067 16.184 1.00 94.62 85 THR A C 1
ATOM 665 O O . THR A 1 85 ? -0.712 7.816 15.231 1.00 94.62 85 THR A O 1
ATOM 668 N N . GLY A 1 86 ? -1.584 7.214 17.200 1.00 91.81 86 GLY A N 1
ATOM 669 C CA . GLY A 1 86 ? -0.907 5.920 17.267 1.00 91.81 86 GLY A CA 1
ATOM 670 C C . GLY A 1 86 ? -1.591 4.781 16.504 1.00 91.81 86 GLY A C 1
ATOM 671 O O . GLY A 1 86 ? -1.117 3.658 16.592 1.00 91.81 86 GLY A O 1
ATOM 672 N N . GLY A 1 87 ? -2.708 5.000 15.813 1.00 92.69 87 GLY A N 1
ATOM 673 C CA . GLY A 1 87 ? -3.467 3.927 15.167 1.00 92.69 87 GLY A CA 1
ATOM 674 C C . GLY A 1 87 ? -4.530 3.276 16.068 1.00 92.69 87 GLY A C 1
ATOM 675 O O . GLY A 1 87 ? -4.607 3.519 17.279 1.00 92.69 87 GLY A O 1
ATOM 676 N N . VAL A 1 88 ? -5.364 2.420 15.463 1.00 93.56 88 VAL A N 1
ATOM 677 C CA . VAL A 1 88 ? -6.497 1.756 16.126 1.00 93.56 88 VAL A CA 1
ATOM 678 C C . VAL A 1 88 ? -5.969 0.837 17.228 1.00 93.56 88 VAL A C 1
ATOM 680 O O . VAL A 1 88 ? -5.125 -0.026 16.983 1.00 93.56 88 VAL A O 1
ATOM 683 N N . PHE A 1 89 ? -6.463 1.005 18.458 1.00 92.50 89 PHE A N 1
ATOM 684 C CA . PHE A 1 89 ? -5.954 0.273 19.624 1.00 92.50 89 PHE A CA 1
ATOM 685 C C . PHE A 1 89 ? -6.026 -1.253 19.451 1.00 92.50 89 PHE A C 1
ATOM 687 O O . PHE A 1 89 ? -5.054 -1.947 19.743 1.00 92.50 89 PHE A O 1
ATOM 694 N N . ALA A 1 90 ? -7.144 -1.768 18.926 1.00 91.94 90 ALA A N 1
ATOM 695 C CA . ALA A 1 90 ? -7.325 -3.197 18.670 1.00 91.94 90 ALA A CA 1
ATOM 696 C C . ALA A 1 90 ? -6.273 -3.753 17.692 1.00 91.94 90 ALA A C 1
ATOM 698 O O . ALA A 1 90 ? -5.666 -4.784 17.974 1.00 91.94 90 ALA A O 1
ATOM 699 N N . ALA A 1 91 ? -5.988 -3.028 16.603 1.00 93.06 91 ALA A N 1
ATOM 700 C CA . ALA A 1 91 ? -4.971 -3.418 15.627 1.00 93.06 91 ALA A CA 1
ATOM 701 C C . ALA A 1 91 ? -3.568 -3.450 16.254 1.00 93.06 91 ALA A C 1
ATOM 703 O O . ALA A 1 91 ? -2.841 -4.430 16.105 1.00 93.06 91 ALA A O 1
ATOM 704 N N . ARG A 1 92 ? -3.208 -2.425 17.039 1.00 93.88 92 ARG A N 1
ATOM 705 C CA . ARG A 1 92 ? -1.914 -2.389 17.742 1.00 93.88 92 ARG A CA 1
ATOM 706 C C . ARG A 1 92 ? -1.740 -3.531 18.736 1.00 93.88 92 ARG A C 1
ATOM 708 O O . ARG A 1 92 ? -0.673 -4.138 18.796 1.00 93.88 92 ARG A O 1
ATOM 715 N N . ARG A 1 93 ? -2.782 -3.826 19.519 1.00 94.06 93 ARG A N 1
ATOM 716 C CA . ARG A 1 93 ? -2.761 -4.931 20.484 1.00 94.06 93 ARG A CA 1
ATOM 717 C C . ARG A 1 93 ? -2.578 -6.275 19.780 1.00 94.06 93 ARG A C 1
ATOM 719 O O . ARG A 1 93 ? -1.813 -7.102 20.269 1.00 94.06 93 ARG A O 1
ATOM 726 N N . TYR A 1 94 ? -3.242 -6.468 18.641 1.00 92.50 94 TYR A N 1
ATOM 727 C CA . TYR A 1 94 ? -3.089 -7.676 17.836 1.00 92.50 94 TYR A CA 1
ATOM 728 C C . TYR A 1 94 ? -1.644 -7.846 17.348 1.00 92.50 94 TYR A C 1
ATOM 730 O O . TYR A 1 94 ? -1.045 -8.882 17.626 1.00 92.50 94 TYR A O 1
ATOM 738 N N . VAL A 1 95 ? -1.040 -6.809 16.753 1.00 90.44 95 VAL A N 1
ATOM 739 C CA . VAL A 1 95 ? 0.366 -6.843 16.296 1.00 90.44 95 VAL A CA 1
ATOM 740 C C . VAL A 1 95 ? 1.321 -7.223 17.430 1.00 90.44 95 VAL A C 1
ATOM 742 O O . VAL A 1 95 ? 2.140 -8.128 17.272 1.00 90.44 95 VAL A O 1
ATOM 745 N N . LEU A 1 96 ? 1.185 -6.593 18.603 1.00 91.19 96 LEU A N 1
ATOM 746 C CA . LEU A 1 96 ? 2.015 -6.931 19.762 1.00 91.19 96 LEU A CA 1
ATOM 747 C C . LEU A 1 96 ? 1.856 -8.405 20.160 1.00 91.19 96 LEU A C 1
ATOM 749 O O . LEU A 1 96 ? 2.853 -9.091 20.367 1.00 91.19 96 LEU A O 1
ATOM 753 N N . SER A 1 97 ? 0.615 -8.898 20.224 1.00 91.19 97 SER A N 1
ATOM 754 C CA . SER A 1 97 ? 0.354 -10.297 20.572 1.00 91.19 97 SER A CA 1
ATOM 755 C C . SER A 1 97 ? 0.931 -11.275 19.544 1.00 91.19 97 SER A C 1
ATOM 757 O O . SER A 1 97 ? 1.513 -12.282 19.932 1.00 91.19 97 SER A O 1
ATOM 759 N N . THR A 1 98 ? 0.854 -10.964 18.245 1.00 88.12 98 THR A N 1
ATOM 760 C CA . THR A 1 98 ? 1.429 -11.818 17.195 1.00 88.12 98 THR A CA 1
ATOM 761 C C . THR A 1 98 ? 2.949 -11.881 17.272 1.00 88.12 98 THR A C 1
ATOM 763 O O . THR A 1 98 ? 3.519 -12.953 17.095 1.00 88.12 98 THR A O 1
ATOM 766 N N . LEU A 1 99 ? 3.607 -10.763 17.596 1.00 86.25 99 LEU A N 1
ATOM 767 C CA . LEU A 1 99 ? 5.060 -10.723 17.757 1.00 86.25 99 LEU A CA 1
ATOM 768 C C . LEU A 1 99 ? 5.497 -11.518 18.995 1.00 86.25 99 LEU A C 1
ATOM 770 O O . LEU A 1 99 ? 6.410 -12.327 18.902 1.00 86.25 99 LEU A O 1
ATOM 774 N N . GLN A 1 100 ? 4.791 -11.376 20.121 1.00 83.69 100 GLN A N 1
ATOM 775 C CA . GLN A 1 100 ? 5.066 -12.140 21.347 1.00 83.69 100 GLN A CA 1
ATOM 776 C C . GLN A 1 100 ? 4.862 -13.653 21.183 1.00 83.69 100 GLN A C 1
ATOM 778 O O . GLN A 1 100 ? 5.576 -14.434 21.802 1.00 83.69 100 GLN A O 1
ATOM 783 N N . LEU A 1 101 ? 3.891 -14.073 20.367 1.00 74.69 101 LEU A N 1
ATOM 784 C CA . LEU A 1 101 ? 3.664 -15.485 20.043 1.00 74.69 101 LEU A CA 1
ATOM 785 C C . LEU A 1 101 ? 4.704 -16.049 19.065 1.00 74.69 101 LEU A C 1
ATOM 787 O O . LEU A 1 101 ? 4.934 -17.257 19.051 1.00 74.69 101 LEU A O 1
ATOM 791 N N . CYS A 1 102 ? 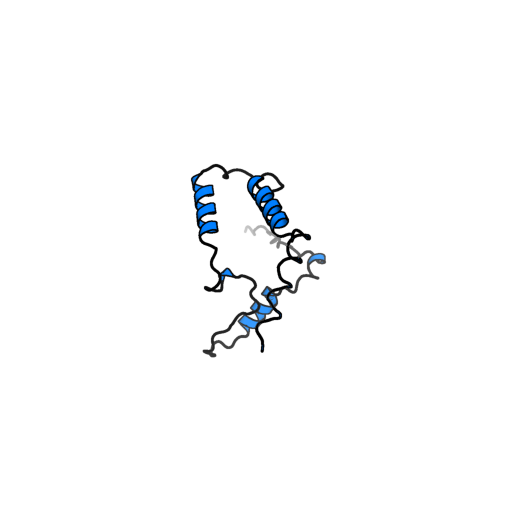5.302 -15.193 18.234 1.00 60.22 102 CYS A N 1
ATOM 792 C CA . CYS A 1 102 ? 6.333 -15.574 17.272 1.00 60.22 102 CYS A CA 1
ATOM 793 C C . CYS A 1 102 ? 7.729 -15.668 17.910 1.00 60.22 102 CYS A C 1
ATOM 795 O O . CYS A 1 102 ? 8.607 -16.325 17.349 1.00 60.22 102 CYS A O 1
ATOM 797 N N . GLU A 1 103 ? 7.935 -15.052 19.078 1.00 60.34 103 GLU A N 1
ATOM 798 C CA . GLU A 1 103 ? 9.137 -15.271 19.877 1.00 60.34 103 GLU A CA 1
ATOM 799 C C . GLU A 1 103 ? 9.195 -16.748 20.298 1.00 60.34 103 GLU A C 1
ATOM 801 O O . GLU A 1 103 ? 8.282 -17.239 20.977 1.00 60.34 103 GLU A O 1
ATOM 806 N N . PRO A 1 104 ? 10.243 -17.501 19.917 1.00 55.78 104 PRO A N 1
ATOM 807 C CA . PRO A 1 104 ? 10.385 -18.862 20.385 1.00 55.78 104 PRO A CA 1
ATOM 808 C C . PRO A 1 104 ? 10.543 -18.796 21.900 1.00 55.78 104 PRO A C 1
ATOM 810 O O . PRO A 1 104 ? 11.562 -18.324 22.407 1.00 55.78 104 PRO A O 1
ATOM 813 N N . SER A 1 105 ? 9.534 -19.281 22.629 1.00 56.12 105 SER A N 1
ATOM 814 C CA . SER A 1 105 ? 9.668 -19.561 24.057 1.00 56.12 105 SER A CA 1
ATOM 815 C C . SER A 1 105 ? 10.845 -20.528 24.229 1.00 56.12 105 SER A C 1
ATOM 817 O O . SER A 1 105 ? 10.757 -21.743 24.031 1.00 56.12 105 SER A O 1
ATOM 819 N N . SER A 1 106 ? 12.012 -19.948 24.489 1.00 53.09 106 SER A N 1
ATOM 820 C CA . SER A 1 106 ? 13.286 -20.637 24.595 1.00 53.09 106 SER A CA 1
ATOM 821 C C . SER A 1 106 ? 13.280 -21.418 25.895 1.00 53.09 106 SER A C 1
ATOM 823 O O . SER A 1 106 ? 13.787 -20.933 26.896 1.00 53.09 106 SER A O 1
ATOM 825 N N . SER A 1 107 ? 12.631 -22.584 25.922 1.00 50.72 107 SER A N 1
ATOM 826 C CA . SER A 1 107 ? 12.807 -23.600 26.974 1.00 50.72 107 SER A CA 1
ATOM 827 C C . SER A 1 107 ? 12.191 -24.967 26.654 1.00 50.72 107 SER A C 1
ATOM 829 O O . SER A 1 107 ? 12.659 -25.964 27.194 1.00 50.72 107 SER A O 1
ATOM 831 N N . SER A 1 108 ? 11.188 -25.084 25.776 1.00 47.88 108 SER A N 1
ATOM 832 C CA . SER A 1 108 ? 10.480 -26.369 25.581 1.00 47.88 108 SER A CA 1
ATOM 833 C C . SER A 1 108 ? 10.821 -27.116 24.283 1.00 47.88 108 SER A C 1
ATOM 835 O O . SER A 1 108 ? 10.568 -28.319 24.195 1.00 47.88 108 SER A O 1
ATOM 837 N N . PHE A 1 109 ? 11.442 -26.461 23.295 1.00 44.53 109 PHE A N 1
ATOM 838 C CA . PHE A 1 109 ? 11.650 -27.054 21.964 1.00 44.53 109 PHE A CA 1
ATOM 839 C C . PHE A 1 109 ? 12.877 -27.980 21.860 1.00 44.53 109 PHE A C 1
ATOM 841 O O . PHE A 1 109 ? 12.868 -28.941 21.093 1.00 44.53 109 PHE A O 1
ATOM 848 N N . LEU A 1 110 ? 13.920 -27.759 22.668 1.00 45.72 110 LEU A N 1
ATOM 849 C CA . LEU A 1 110 ? 15.185 -28.501 22.537 1.00 45.72 110 LEU A CA 1
ATOM 850 C C . LEU A 1 110 ? 15.209 -29.876 23.227 1.00 45.72 110 LEU A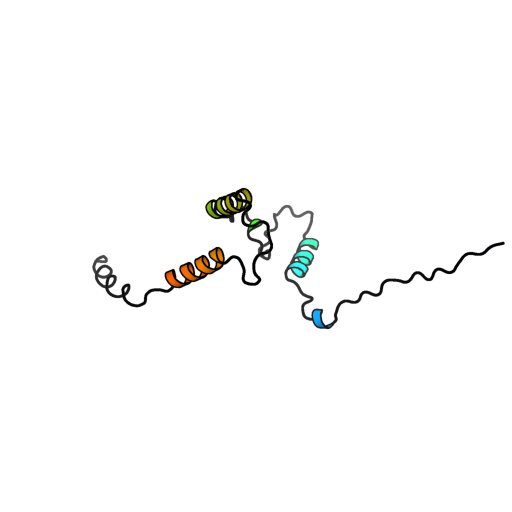 C 1
ATOM 852 O O . LEU A 1 110 ? 16.101 -30.671 22.947 1.00 45.72 110 LEU A O 1
ATOM 856 N N . HIS A 1 111 ? 14.235 -30.212 24.080 1.00 43.03 111 HIS A N 1
ATOM 857 C CA . HIS A 1 111 ? 14.276 -31.476 24.834 1.00 43.03 111 HIS A CA 1
ATOM 858 C C . HIS A 1 111 ? 13.501 -32.644 24.203 1.00 43.03 111 HIS A C 1
ATOM 860 O O . HIS A 1 111 ? 13.685 -33.783 24.628 1.00 43.03 111 HIS A O 1
ATOM 866 N N . LYS A 1 112 ? 12.654 -32.409 23.188 1.00 45.28 112 LYS A N 1
ATOM 867 C CA . LYS A 1 112 ? 11.807 -33.474 22.607 1.00 45.28 112 LYS A CA 1
ATOM 868 C C . LYS A 1 112 ? 12.250 -33.993 21.238 1.00 45.28 112 LYS A C 1
ATOM 870 O O . LYS A 1 112 ? 11.871 -35.102 20.880 1.00 45.28 112 LYS A O 1
ATOM 875 N N . HIS A 1 113 ? 13.095 -33.269 20.503 1.00 46.31 113 HIS A N 1
ATOM 876 C CA . HIS A 1 113 ? 13.451 -33.653 19.129 1.00 46.31 113 HIS A CA 1
ATOM 877 C C . HIS A 1 113 ? 14.770 -34.427 18.961 1.00 46.31 113 HIS A C 1
ATOM 879 O O . HIS A 1 113 ? 15.032 -34.926 17.870 1.00 46.31 113 HIS A O 1
ATOM 885 N N . ASN A 1 114 ? 15.557 -34.634 20.024 1.00 44.44 114 ASN A N 1
ATOM 886 C CA . ASN A 1 114 ? 16.870 -35.294 19.922 1.00 44.44 114 ASN A CA 1
ATO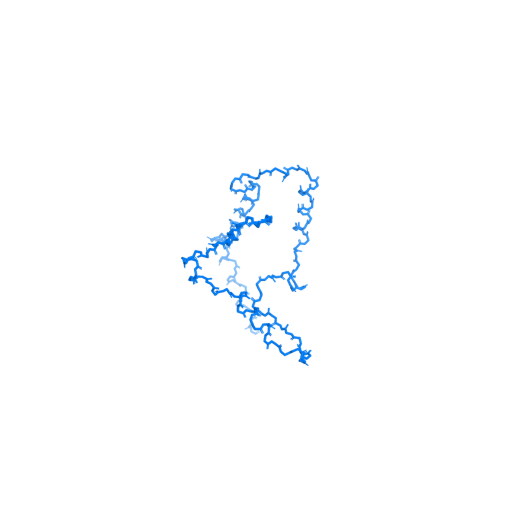M 887 C C . ASN A 1 114 ? 16.871 -36.832 20.058 1.00 44.44 114 ASN A C 1
ATOM 889 O O . ASN A 1 114 ? 17.940 -37.433 20.022 1.00 44.44 114 ASN A O 1
ATOM 893 N N . ARG A 1 115 ? 15.714 -37.501 20.198 1.00 43.44 115 ARG A N 1
ATOM 894 C CA . ARG A 1 115 ? 15.656 -38.979 20.310 1.00 43.44 115 ARG A CA 1
ATOM 895 C C . ARG A 1 115 ? 15.119 -39.730 19.093 1.00 43.44 115 ARG A C 1
ATOM 897 O O . ARG A 1 115 ? 15.259 -40.945 19.061 1.00 43.44 115 ARG A O 1
ATOM 904 N N . LEU A 1 116 ? 14.537 -39.054 18.103 1.00 45.44 116 LEU A N 1
ATOM 905 C CA . LEU A 1 116 ? 13.835 -39.741 17.005 1.00 45.44 116 LEU A CA 1
ATOM 906 C C . LEU A 1 116 ? 14.533 -39.652 15.643 1.00 45.44 116 LEU A C 1
ATOM 908 O O . LEU A 1 116 ? 14.187 -40.400 14.742 1.00 45.44 116 LEU A O 1
ATOM 912 N N . TRP A 1 117 ? 15.554 -38.805 15.493 1.00 45.78 117 TRP A N 1
ATOM 913 C CA . TRP A 1 117 ? 16.237 -38.618 14.204 1.00 45.78 117 TRP A CA 1
ATOM 914 C C . TRP A 1 117 ? 17.453 -39.529 13.967 1.00 45.78 117 TRP A C 1
ATOM 916 O O . TRP A 1 117 ? 17.987 -39.540 12.864 1.00 45.78 117 TRP A O 1
ATOM 926 N N . TRP A 1 118 ? 17.890 -40.309 14.963 1.00 42.59 118 TRP A N 1
ATOM 927 C CA . TRP A 1 118 ? 19.126 -41.108 14.877 1.00 42.59 118 TRP A CA 1
ATOM 928 C C . TRP A 1 118 ? 18.936 -42.608 14.586 1.00 42.59 118 TRP A C 1
ATOM 930 O O . TRP A 1 118 ? 19.931 -43.308 14.426 1.00 42.59 118 TRP A O 1
ATOM 940 N N . LEU A 1 119 ? 17.702 -43.123 14.501 1.00 42.72 119 LEU A N 1
ATOM 941 C CA . LEU A 1 119 ? 17.451 -44.567 14.321 1.00 42.72 119 LEU A CA 1
ATOM 942 C C . LEU A 1 119 ? 16.931 -44.984 12.933 1.00 42.72 119 LEU A C 1
ATOM 944 O O . LEU A 1 119 ? 16.904 -46.176 12.656 1.00 42.72 119 LEU A O 1
ATOM 948 N N . GLU A 1 120 ? 16.621 -44.050 12.031 1.00 42.81 120 GLU A N 1
ATOM 949 C CA . GLU A 1 120 ? 15.961 -44.356 10.745 1.00 42.81 120 GLU A CA 1
ATOM 950 C C . GLU A 1 120 ? 16.892 -44.219 9.518 1.00 42.81 120 GLU A C 1
ATOM 952 O O . GLU A 1 120 ? 16.493 -43.708 8.473 1.00 42.81 120 GLU A O 1
ATOM 957 N N . ARG A 1 121 ? 18.166 -44.619 9.643 1.00 43.06 121 ARG A N 1
ATOM 958 C CA . ARG A 1 121 ? 19.083 -44.836 8.500 1.00 43.06 121 ARG A CA 1
ATOM 959 C C . ARG A 1 121 ? 20.104 -45.945 8.794 1.00 43.06 121 ARG A C 1
ATOM 961 O O . ARG A 1 121 ? 21.307 -45.687 8.865 1.00 43.06 121 ARG A O 1
ATOM 968 N N . ARG A 1 122 ? 19.622 -47.174 8.971 1.00 42.91 122 ARG A N 1
ATOM 969 C CA . ARG A 1 122 ? 20.378 -48.372 8.577 1.00 42.91 122 ARG A CA 1
ATOM 970 C C . ARG A 1 122 ? 19.708 -48.995 7.371 1.00 42.91 122 ARG A C 1
ATOM 972 O O . ARG A 1 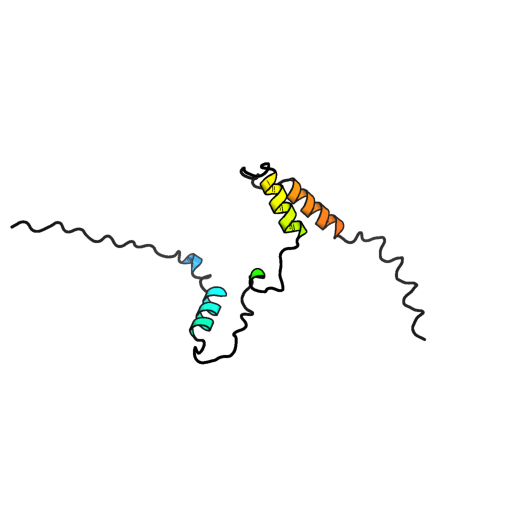122 ? 18.461 -48.976 7.355 1.00 42.91 122 ARG A O 1
#

Organism: Rosa chinensis (NCBI:txid74649)

Mean predicted aligned error: 14.29 Å

Sequence (122 aa):
MENENGYSHQKWNFRANEELNTASISVRGVLNTLAKNLNSDDRRSTIMLGRGDPTEFASFWTAPPAADAVSEALQSFKFNSYCPTGGVFAARRYVLSTLQLCEPSSSSFLHKHNRLWWLERR

Solvent-accessible surface area (backbone atoms only — not comparable to full-atom values): 8548 Å² total; per-residue (Å²): 137,89,83,80,84,86,74,76,80,82,72,87,82,85,70,80,63,70,84,58,52,84,66,64,82,40,72,66,58,53,52,52,52,53,62,71,70,52,66,87,85,57,85,73,83,85,80,72,83,85,63,85,63,58,75,81,38,94,86,52,70,82,56,66,71,59,56,51,52,51,50,49,49,59,75,63,64,79,70,81,62,89,66,58,96,89,48,56,65,69,61,54,53,48,53,53,52,54,53,61,68,66,48,76,72,89,77,70,71,80,79,72,64,81,79,72,77,84,74,85,82,126

pLDDT: mean 78.84, std 18.19, range [40.0, 97.62]

Radius of gyration: 29.27 Å; Cα contacts (8 Å, |Δi|>4): 15; chains: 1; bounding box: 41×104×60 Å